Protein AF-A6DHJ3-F1 (afdb_monomer_lite)

Sequence (149 aa):
MIESFEVKAMDKQKGRGKDKTSERQKLKFLDELRRTRDKTLASKVVGVDLVKIRSWRQTDPVFNTKYKALVVGDDDARKKENKKELVLKFLKMGCSQRMACDKAYVSTLSFRTWKKVDEEFKNEVNRVRQSFGSMKRGGYKPKDDEWDS

Foldseek 3Di:
DPDPPPVVVVVVVVPPVVVVVVVVLLVQLLVLCQVPVDSVVSCVVSVHDPVVVVVCLVVPVVSVVSVCVSNVQPVCNVPPPVLLVQLLVCLLVVDDSVVSCVVSVHDPVNVVVCCVPPVPSVVSSVVSVVVVVVVVVPDDDDDPPPPDD

pLDDT: mean 74.35, std 18.2, range [38.53, 91.31]

Radius of gyration: 28.6 Å; chains: 1; bounding box: 56×41×90 Å

Structure (mmCIF, N/CA/C/O backbone):
data_AF-A6DHJ3-F1
#
_entry.id   AF-A6DHJ3-F1
#
loop_
_atom_site.group_PDB
_atom_site.id
_atom_site.type_symbol
_atom_site.label_atom_id
_atom_site.label_alt_id
_atom_site.label_comp_id
_atom_site.label_asym_id
_atom_site.label_entity_id
_atom_site.label_seq_id
_atom_site.pdbx_PDB_ins_code
_atom_site.Cartn_x
_atom_site.Cartn_y
_atom_site.Cartn_z
_atom_site.occupancy
_atom_site.B_iso_or_equiv
_atom_site.auth_seq_id
_atom_site.auth_comp_id
_atom_site.auth_asym_id
_atom_site.auth_atom_id
_atom_site.pdbx_PDB_model_num
ATOM 1 N N . MET A 1 1 ? -30.651 17.743 55.874 1.00 41.75 1 MET A N 1
ATOM 2 C CA . MET A 1 1 ? -30.117 17.948 54.506 1.00 41.75 1 MET A CA 1
ATOM 3 C C . MET A 1 1 ? -28.741 17.290 54.387 1.00 41.75 1 MET A C 1
ATOM 5 O O . MET A 1 1 ? -27.732 17.980 54.364 1.00 41.75 1 MET A O 1
ATOM 9 N N . ILE A 1 2 ? -28.683 15.953 54.364 1.00 44.59 2 ILE A N 1
ATOM 10 C CA . ILE A 1 2 ? -27.434 15.184 54.201 1.00 44.59 2 ILE A CA 1
ATOM 11 C C . ILE A 1 2 ? -27.741 13.986 53.290 1.00 44.59 2 ILE A C 1
ATOM 13 O O . ILE A 1 2 ? -27.734 12.853 53.734 1.00 44.59 2 ILE A O 1
ATOM 17 N N . GLU A 1 3 ? -28.111 14.224 52.029 1.00 42.94 3 GLU A N 1
ATOM 18 C CA . GLU A 1 3 ? -28.372 13.123 51.072 1.00 42.94 3 GLU A CA 1
ATOM 19 C C . GLU A 1 3 ? -27.778 13.375 49.675 1.00 42.94 3 GLU A C 1
ATOM 21 O O . GLU A 1 3 ? -27.967 12.595 48.749 1.00 42.94 3 GLU A O 1
ATOM 26 N N . SER A 1 4 ? -27.014 14.454 49.487 1.00 45.22 4 SER A N 1
ATOM 27 C CA . SER A 1 4 ? -26.632 14.908 48.137 1.00 45.22 4 SER A CA 1
ATOM 28 C C . SER A 1 4 ? -25.164 14.665 47.764 1.00 45.22 4 SER A C 1
ATOM 30 O O . SER A 1 4 ? -24.773 14.958 46.634 1.00 45.22 4 SER A O 1
ATOM 32 N N . PHE A 1 5 ? -24.340 14.136 48.678 1.00 41.50 5 PHE A N 1
ATOM 33 C CA . PHE A 1 5 ? -22.889 14.004 48.466 1.00 41.50 5 PHE A CA 1
ATOM 34 C C . PHE A 1 5 ? -22.394 12.575 48.184 1.00 41.50 5 PHE A C 1
ATOM 36 O O . PHE A 1 5 ? -21.396 12.429 47.480 1.00 41.50 5 PHE A O 1
ATOM 43 N N . GLU A 1 6 ? -23.093 11.521 48.617 1.00 44.72 6 GLU A N 1
ATOM 44 C CA . GLU A 1 6 ? -22.630 10.136 48.396 1.00 44.72 6 GLU A CA 1
ATOM 45 C C . GLU A 1 6 ? -22.890 9.611 46.974 1.00 44.72 6 GLU A C 1
ATOM 47 O O . GLU A 1 6 ? -22.114 8.806 46.455 1.00 44.72 6 GLU A O 1
ATOM 52 N N . VAL A 1 7 ? -23.895 10.139 46.267 1.00 45.16 7 VAL A N 1
ATOM 53 C CA . VAL A 1 7 ? -24.240 9.668 44.910 1.00 45.16 7 VAL A CA 1
ATOM 54 C C . VAL A 1 7 ? -23.158 10.029 43.875 1.00 45.16 7 VAL A C 1
ATOM 56 O O . VAL A 1 7 ? -22.938 9.292 42.916 1.00 45.16 7 VAL A O 1
ATOM 59 N N . LYS A 1 8 ? -22.391 11.111 44.084 1.00 46.78 8 LYS A N 1
ATOM 60 C CA . LYS A 1 8 ? -21.329 11.540 43.146 1.00 46.78 8 LYS A CA 1
ATOM 61 C C . LYS A 1 8 ? -20.015 10.762 43.280 1.00 46.78 8 LYS A C 1
ATOM 63 O O . LYS A 1 8 ? -19.207 10.783 42.349 1.00 46.78 8 LYS A O 1
ATOM 68 N N . ALA A 1 9 ? -19.779 10.075 44.398 1.00 46.06 9 ALA A N 1
ATOM 69 C CA . ALA A 1 9 ? -18.544 9.318 44.608 1.00 46.06 9 ALA A CA 1
ATOM 70 C C . ALA A 1 9 ? -18.589 7.918 43.968 1.00 46.06 9 ALA A C 1
ATOM 72 O O . ALA A 1 9 ? -17.557 7.423 43.508 1.00 46.06 9 ALA A O 1
ATOM 73 N N . MET A 1 10 ? -19.774 7.306 43.853 1.00 43.81 10 MET A N 1
ATOM 74 C CA . MET A 1 10 ? -19.908 5.953 43.294 1.00 43.81 10 MET A CA 1
ATOM 75 C C . MET A 1 10 ? -19.833 5.900 41.757 1.00 43.81 10 MET A C 1
ATOM 77 O O . MET A 1 10 ? -19.371 4.899 41.204 1.00 43.81 10 MET A O 1
ATOM 81 N N . ASP A 1 11 ? -20.184 6.975 41.042 1.00 42.94 11 ASP A N 1
ATOM 82 C CA . ASP A 1 11 ? -20.082 7.007 39.571 1.00 42.94 11 ASP A CA 1
ATOM 83 C C . ASP A 1 11 ? -18.637 7.153 39.064 1.00 42.94 11 ASP A C 1
ATOM 85 O O . ASP A 1 11 ? -18.273 6.656 37.994 1.00 42.94 11 ASP A O 1
ATOM 89 N N . LYS A 1 12 ? -17.752 7.753 39.870 1.00 41.25 12 LYS A N 1
ATOM 90 C CA . LYS A 1 12 ? -16.347 7.976 39.492 1.00 41.25 12 LYS A CA 1
ATOM 91 C C . LYS A 1 12 ? -15.494 6.698 39.546 1.00 41.25 12 LYS A C 1
ATOM 93 O O . LYS A 1 12 ? -14.432 6.646 38.925 1.00 41.25 12 LYS A O 1
ATOM 98 N N . GLN A 1 13 ? -15.961 5.641 40.220 1.00 42.66 13 GLN A N 1
ATOM 99 C CA . GLN A 1 13 ? -15.296 4.328 40.237 1.00 42.66 13 GLN A CA 1
ATOM 100 C C . GLN A 1 13 ? -15.732 3.395 39.091 1.00 42.66 13 GLN A C 1
ATOM 102 O O . GLN A 1 13 ? -14.932 2.563 38.659 1.00 42.66 13 GLN A O 1
ATOM 107 N N . LYS A 1 14 ? -16.935 3.560 38.516 1.00 40.03 14 LYS A N 1
ATOM 108 C CA . LYS A 1 14 ? -17.437 2.705 37.415 1.00 40.03 14 LYS A CA 1
ATOM 109 C C . LYS A 1 14 ? -16.775 2.962 36.051 1.00 40.03 14 LYS A C 1
ATOM 111 O O . LYS A 1 14 ? -16.784 2.072 35.198 1.00 40.03 14 LYS A O 1
ATOM 116 N N . GLY A 1 15 ? -16.173 4.134 35.830 1.00 43.31 15 GLY A N 1
ATOM 117 C CA . GLY A 1 15 ? -15.494 4.476 34.567 1.00 43.31 15 GLY A CA 1
ATOM 118 C C . GLY A 1 15 ? -14.084 3.887 34.423 1.00 43.31 15 GLY A C 1
ATOM 119 O O . GLY A 1 15 ? -13.674 3.482 33.336 1.00 43.31 15 GLY A O 1
ATOM 120 N N . ARG A 1 16 ? -13.350 3.748 35.533 1.00 41.44 16 ARG A N 1
ATOM 121 C CA . ARG A 1 16 ? -11.906 3.444 35.518 1.00 41.44 16 ARG A CA 1
ATOM 122 C C . ARG A 1 16 ? -11.575 1.996 35.114 1.00 41.44 16 ARG A C 1
ATOM 124 O O . ARG A 1 16 ? -10.478 1.725 34.628 1.00 41.44 16 ARG A O 1
ATOM 131 N N . GLY A 1 17 ? -12.519 1.066 35.293 1.00 42.59 17 GLY A N 1
ATOM 132 C CA . GLY A 1 17 ? -12.395 -0.341 34.875 1.00 42.59 17 GLY A CA 1
ATOM 133 C C . GLY A 1 17 ? -12.862 -0.627 33.439 1.00 42.5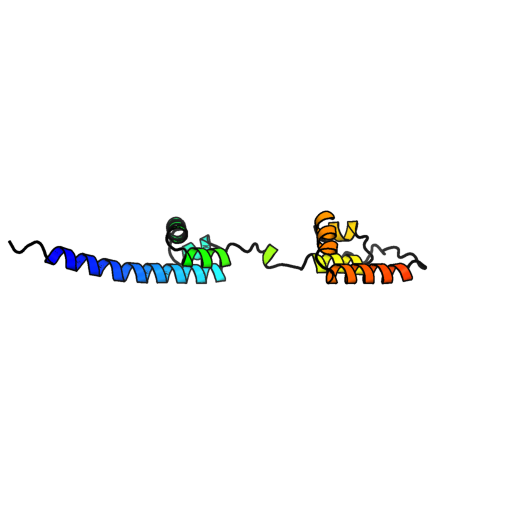9 17 GLY A C 1
ATOM 134 O O . GLY A 1 17 ? -12.360 -1.556 32.796 1.00 42.59 17 GLY A O 1
ATOM 135 N N . LYS A 1 18 ? -13.786 0.186 32.904 1.00 51.38 18 LYS A N 1
ATOM 136 C CA . LYS A 1 18 ? -14.305 0.037 31.533 1.00 51.38 18 LYS A CA 1
ATOM 137 C C . LYS A 1 18 ? -13.279 0.461 30.482 1.00 51.38 18 LYS A C 1
ATOM 139 O O . LYS A 1 18 ? -13.142 -0.236 29.476 1.00 51.38 18 LYS A O 1
ATOM 144 N N . ASP A 1 19 ? -12.504 1.512 30.751 1.00 57.75 19 ASP A N 1
ATOM 145 C CA . ASP A 1 19 ? -11.459 1.974 29.828 1.00 57.75 19 ASP A CA 1
ATOM 146 C C . ASP A 1 19 ? -10.319 0.966 29.675 1.00 57.75 19 ASP A C 1
ATOM 148 O O . ASP A 1 19 ? -9.957 0.616 28.555 1.00 57.75 19 ASP A O 1
ATOM 152 N N . LYS A 1 20 ? -9.830 0.379 30.775 1.00 63.31 20 LYS A N 1
ATOM 153 C CA . LYS A 1 20 ? -8.756 -0.630 30.710 1.00 63.31 20 LYS A CA 1
ATOM 154 C C . LYS A 1 20 ? -9.170 -1.889 29.947 1.00 63.31 20 LYS A C 1
ATOM 156 O O . LYS A 1 20 ? -8.359 -2.490 29.243 1.00 63.31 20 LYS A O 1
ATOM 161 N N . THR A 1 21 ? -10.429 -2.303 30.089 1.00 73.69 21 THR A N 1
ATOM 162 C CA . THR A 1 21 ? -10.965 -3.472 29.376 1.00 73.69 21 THR A CA 1
ATOM 163 C C . THR A 1 21 ? -11.127 -3.174 27.884 1.00 73.69 21 THR A C 1
ATOM 165 O O . THR A 1 21 ? -10.721 -3.983 27.053 1.00 73.69 21 THR A O 1
ATOM 168 N N . SER A 1 22 ? -11.643 -1.989 27.541 1.00 78.44 22 SER A N 1
ATOM 169 C CA . SER A 1 22 ? -11.742 -1.479 26.165 1.00 78.44 22 SER A CA 1
ATOM 170 C C 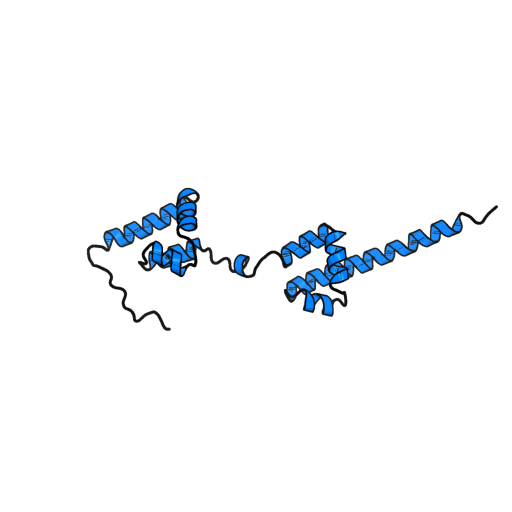. SER A 1 22 ? -10.371 -1.396 25.485 1.00 78.44 22 SER A C 1
ATOM 172 O O . SER A 1 22 ? -10.188 -1.888 24.373 1.00 78.44 22 SER A O 1
ATOM 174 N N . GLU A 1 23 ? -9.374 -0.856 26.178 1.00 83.00 23 GLU A N 1
ATOM 175 C CA . GLU A 1 23 ? -8.021 -0.686 25.658 1.00 83.00 23 GLU A CA 1
ATOM 176 C C . GLU A 1 23 ? -7.305 -2.026 25.441 1.00 83.00 23 GLU A C 1
ATOM 178 O O . GLU A 1 23 ? -6.695 -2.250 24.394 1.00 83.00 23 GLU A O 1
ATOM 183 N N . ARG A 1 24 ? -7.480 -2.987 26.359 1.00 85.12 24 ARG A N 1
ATOM 184 C CA . ARG A 1 24 ? -7.015 -4.369 26.159 1.00 85.12 24 ARG A CA 1
ATOM 185 C C . ARG A 1 24 ? -7.663 -5.029 24.942 1.00 85.12 24 ARG A C 1
ATOM 187 O O . ARG A 1 24 ? -6.969 -5.719 24.200 1.00 85.12 24 ARG A O 1
ATOM 194 N N . GLN A 1 25 ? -8.965 -4.828 24.722 1.00 87.44 25 GLN A N 1
ATOM 195 C CA . GLN A 1 25 ? -9.654 -5.374 23.548 1.00 87.44 25 GLN A CA 1
ATOM 196 C C . GLN A 1 25 ? -9.148 -4.740 22.244 1.00 87.44 25 GLN A C 1
ATOM 198 O O . GLN A 1 25 ? -8.893 -5.461 21.282 1.00 87.44 25 GLN A O 1
ATOM 203 N N . LYS A 1 26 ? -8.928 -3.419 22.223 1.00 89.31 26 LYS A N 1
ATOM 204 C CA . LYS A 1 26 ? -8.329 -2.707 21.083 1.00 89.31 26 LYS A CA 1
ATOM 205 C C . LYS A 1 26 ? -6.944 -3.255 20.736 1.00 89.31 26 LYS A C 1
ATOM 207 O O . LYS A 1 26 ? -6.675 -3.534 19.571 1.00 89.31 26 LYS A O 1
ATOM 212 N N . LEU A 1 27 ? -6.079 -3.445 21.735 1.00 88.88 27 LEU A N 1
ATOM 213 C CA . LEU A 1 27 ? -4.730 -3.985 21.533 1.00 88.88 27 LEU A CA 1
ATOM 214 C C . LEU A 1 27 ? -4.757 -5.426 21.018 1.00 88.88 27 LEU A C 1
ATOM 216 O O . LEU A 1 27 ? -4.086 -5.718 20.032 1.00 88.88 27 LEU A O 1
ATOM 220 N N . LYS A 1 28 ? -5.570 -6.300 21.627 1.00 90.12 28 LYS A N 1
ATOM 221 C CA . LYS A 1 28 ? -5.749 -7.682 21.153 1.00 90.12 28 LYS A CA 1
ATOM 222 C C . LYS A 1 28 ? -6.254 -7.727 19.714 1.00 90.12 28 LYS A C 1
ATOM 224 O O . LYS A 1 28 ? -5.759 -8.517 18.924 1.00 90.12 28 LYS A O 1
ATOM 229 N N . PHE A 1 29 ? -7.200 -6.856 19.361 1.00 91.31 29 PHE A N 1
ATOM 230 C CA . PHE A 1 29 ? -7.731 -6.798 18.001 1.00 91.31 29 PHE A CA 1
ATOM 231 C C . PHE A 1 29 ? -6.675 -6.360 16.991 1.00 91.31 29 PHE A C 1
ATOM 233 O O . PHE A 1 29 ? -6.593 -6.947 15.920 1.00 91.31 29 PHE A O 1
ATOM 240 N N . LEU A 1 30 ? -5.847 -5.365 17.318 1.00 89.12 30 LEU A N 1
ATOM 241 C CA . LEU A 1 30 ? -4.753 -4.949 16.438 1.00 89.12 30 LEU A CA 1
ATOM 242 C C . LEU A 1 30 ? -3.689 -6.043 16.280 1.00 89.12 30 LEU A C 1
ATOM 244 O O . LEU A 1 30 ? -3.184 -6.216 15.174 1.00 89.12 30 LEU A O 1
ATOM 248 N N . ASP A 1 31 ? -3.360 -6.781 17.345 1.00 89.75 31 ASP A N 1
ATOM 249 C CA . ASP A 1 31 ? -2.404 -7.893 17.255 1.00 89.75 31 ASP A CA 1
ATOM 250 C C . ASP A 1 31 ? -2.956 -9.029 16.384 1.00 89.75 31 ASP A C 1
ATOM 252 O O . ASP A 1 31 ? -2.27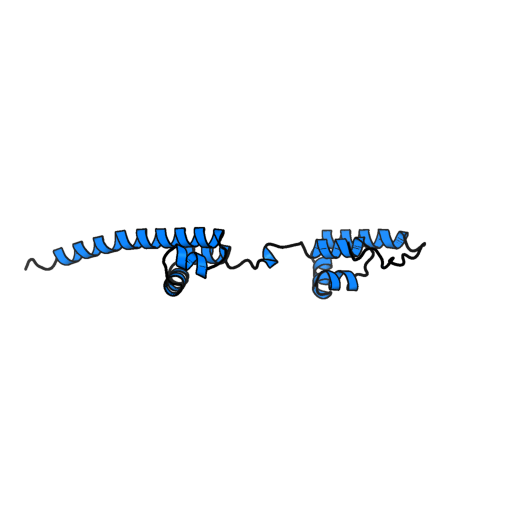9 -9.516 15.480 1.00 89.75 31 ASP A O 1
ATOM 256 N N . GLU A 1 32 ? -4.229 -9.377 16.566 1.00 88.31 32 GLU A N 1
ATOM 257 C CA . GLU A 1 32 ? -4.865 -10.423 15.771 1.00 88.31 32 GLU A CA 1
ATOM 258 C C . GLU A 1 32 ? -5.067 -10.002 14.313 1.00 88.31 32 GLU A C 1
ATOM 260 O O . GLU A 1 32 ? -4.843 -10.787 13.393 1.00 88.31 32 GLU A O 1
ATOM 265 N N . LEU A 1 33 ? -5.414 -8.735 14.075 1.00 88.31 33 LEU A N 1
ATOM 266 C CA . LEU A 1 33 ? -5.503 -8.157 12.736 1.00 88.31 33 LEU A CA 1
ATOM 267 C C . LEU A 1 33 ? -4.138 -8.142 12.040 1.00 88.31 33 LEU A C 1
ATOM 269 O O . LEU A 1 33 ? -4.065 -8.323 10.828 1.00 88.31 33 LEU A O 1
ATOM 273 N N . ARG A 1 34 ? -3.046 -7.965 12.792 1.00 85.69 34 ARG A N 1
ATOM 274 C CA . ARG A 1 34 ? -1.684 -8.063 12.257 1.00 85.69 34 ARG A CA 1
ATOM 275 C C . ARG A 1 34 ? -1.333 -9.495 11.843 1.00 85.69 34 ARG A C 1
ATOM 277 O O . ARG A 1 34 ? -0.648 -9.661 10.835 1.00 85.69 34 ARG A O 1
ATOM 284 N N . ARG A 1 35 ? -1.787 -10.502 12.598 1.00 83.94 35 ARG A N 1
ATOM 285 C CA . ARG A 1 35 ? -1.529 -11.930 12.329 1.00 83.94 35 ARG A CA 1
ATOM 286 C C . ARG A 1 35 ? -2.378 -12.473 11.186 1.00 83.94 35 ARG A C 1
ATOM 288 O O . ARG A 1 35 ? -1.842 -13.017 10.230 1.00 83.94 35 ARG A O 1
ATOM 295 N N . THR A 1 36 ? -3.692 -12.306 11.286 1.00 83.75 36 THR A N 1
ATOM 296 C CA . THR A 1 36 ? -4.667 -12.885 10.350 1.00 83.75 36 THR A CA 1
ATOM 297 C C . THR A 1 36 ? -4.824 -12.068 9.076 1.00 83.75 36 THR A C 1
ATOM 299 O O . THR A 1 36 ? -5.203 -12.618 8.049 1.00 83.75 36 THR A O 1
ATOM 302 N N . ARG A 1 37 ? -4.569 -10.752 9.141 1.00 78.94 37 ARG A N 1
ATOM 303 C CA . ARG A 1 37 ? -4.876 -9.768 8.084 1.00 78.94 37 ARG A CA 1
ATOM 304 C C . ARG A 1 37 ? -6.349 -9.715 7.665 1.00 78.94 37 ARG A C 1
ATOM 306 O O . ARG A 1 37 ? -6.697 -8.980 6.747 1.00 78.94 37 ARG A O 1
ATOM 313 N N . ASP A 1 38 ? -7.228 -10.405 8.386 1.00 83.25 38 ASP A N 1
ATOM 314 C CA . ASP A 1 38 ? -8.666 -10.416 8.155 1.00 83.25 38 ASP A CA 1
ATOM 315 C C . ASP A 1 38 ? -9.378 -9.837 9.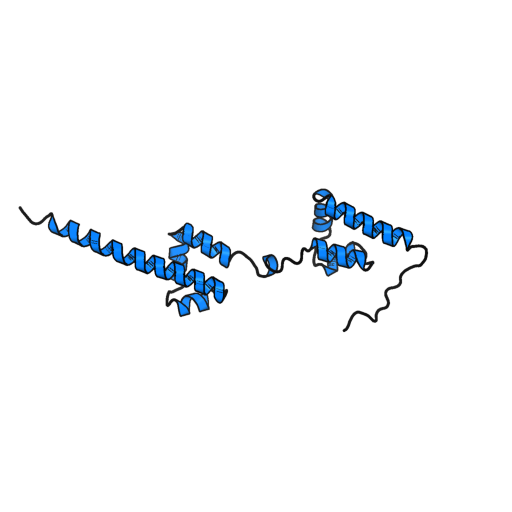381 1.00 83.25 38 ASP A C 1
ATOM 317 O O . ASP A 1 38 ? -9.374 -10.396 10.480 1.00 83.25 38 ASP A O 1
ATOM 321 N N . LYS A 1 39 ? -10.037 -8.693 9.178 1.00 86.50 39 LYS A N 1
ATOM 322 C CA . LYS A 1 39 ? -10.813 -7.991 10.212 1.00 86.50 39 LYS A CA 1
ATOM 323 C C . LYS A 1 39 ? -11.942 -8.837 10.805 1.00 86.50 39 LYS A C 1
ATOM 325 O O . LYS A 1 39 ? -12.297 -8.630 11.961 1.00 86.50 39 LYS A O 1
ATOM 330 N N . THR A 1 40 ? -12.505 -9.757 10.032 1.00 87.00 40 THR A N 1
ATOM 331 C CA . THR A 1 40 ? -13.629 -10.617 10.414 1.00 87.00 40 THR A CA 1
ATOM 332 C C . THR A 1 40 ? -13.147 -11.751 11.307 1.00 87.00 40 THR A C 1
ATOM 334 O O . THR A 1 40 ? -13.749 -12.010 12.347 1.00 87.00 40 THR A O 1
ATOM 337 N N . LEU A 1 41 ? -12.026 -12.386 10.948 1.00 85.88 41 LEU A N 1
ATOM 338 C CA . LEU A 1 41 ? -11.392 -13.412 11.781 1.00 85.88 41 LEU A CA 1
ATOM 339 C C . LEU A 1 41 ? -10.859 -12.804 13.082 1.00 85.88 41 LEU A C 1
ATOM 341 O O . LEU A 1 41 ? -11.182 -13.299 14.160 1.00 85.88 41 LEU A O 1
ATOM 345 N N . ALA A 1 42 ? -10.163 -11.666 13.002 1.00 88.19 42 ALA A N 1
ATOM 346 C CA . ALA A 1 42 ? -9.679 -10.951 14.181 1.00 88.19 42 ALA A CA 1
ATOM 347 C C . ALA A 1 42 ? -10.818 -10.528 15.128 1.00 88.19 42 ALA A C 1
ATOM 349 O O . ALA A 1 42 ? -10.703 -10.643 16.347 1.00 88.19 42 ALA A O 1
ATOM 350 N N . SER A 1 43 ? -11.949 -10.076 14.579 1.00 89.31 43 SER A N 1
ATOM 351 C CA . SER A 1 43 ? -13.146 -9.708 15.347 1.00 89.31 43 SER A CA 1
ATOM 352 C C . SER A 1 43 ? -13.735 -10.902 16.109 1.00 89.31 43 SER A C 1
ATOM 354 O O . SER A 1 43 ? -14.040 -10.772 17.298 1.00 89.31 43 SER A O 1
ATOM 356 N N . LYS A 1 44 ? -13.819 -12.075 15.464 1.00 89.38 44 LYS A N 1
ATOM 357 C CA . LYS A 1 44 ? -14.298 -13.318 16.090 1.00 89.38 44 LYS A CA 1
ATOM 358 C C . LYS A 1 44 ? -13.386 -13.784 17.223 1.00 89.38 44 LYS A C 1
ATOM 360 O O . LYS A 1 44 ? -13.883 -14.101 18.297 1.00 89.38 44 LYS A O 1
ATOM 365 N N . VAL A 1 45 ? -12.069 -13.768 17.013 1.00 87.62 45 VAL A N 1
ATOM 366 C CA . VAL A 1 45 ? -11.076 -14.205 18.014 1.00 87.62 45 VAL A CA 1
ATOM 367 C C . VAL A 1 45 ? -11.082 -13.307 19.254 1.00 87.62 45 VAL A C 1
ATOM 369 O O . VAL A 1 45 ? -10.982 -13.790 20.379 1.00 87.62 45 VAL A O 1
ATOM 372 N N . VAL A 1 46 ? -11.236 -11.993 19.073 1.00 87.75 46 VAL A N 1
ATOM 373 C CA . VAL A 1 46 ? -11.290 -11.046 20.200 1.00 87.75 46 VAL A CA 1
ATOM 374 C C . VAL A 1 46 ? -12.677 -10.988 20.855 1.00 87.75 46 VAL A C 1
ATOM 376 O O . VAL A 1 46 ? -12.811 -10.447 21.954 1.00 87.75 46 VAL A O 1
ATOM 379 N N . GLY A 1 47 ? -13.703 -11.567 20.223 1.00 87.69 47 GLY A N 1
ATOM 380 C CA . GLY A 1 47 ? -15.077 -11.560 20.727 1.00 87.69 47 GLY A CA 1
ATOM 381 C C . GLY A 1 47 ? -15.704 -10.166 20.697 1.00 87.69 47 GLY A C 1
ATOM 382 O O . GLY A 1 47 ? -16.431 -9.780 21.611 1.00 87.69 47 GLY A O 1
ATOM 383 N N . VAL A 1 48 ? -15.366 -9.366 19.683 1.00 87.94 48 VAL A N 1
ATOM 384 C CA . VAL A 1 48 ? -15.829 -7.983 19.550 1.00 87.94 48 VAL A CA 1
ATOM 385 C C . VAL A 1 48 ? -16.440 -7.774 18.179 1.00 87.94 48 VAL A C 1
ATOM 387 O O . VAL A 1 48 ? -15.772 -7.986 17.175 1.00 87.94 48 VAL A O 1
ATOM 390 N N . ASP A 1 49 ? -17.673 -7.276 18.143 1.00 89.06 49 ASP A N 1
ATOM 391 C CA . ASP A 1 49 ? -18.377 -6.965 16.901 1.00 89.06 49 ASP A CA 1
ATOM 392 C C . ASP A 1 49 ? -17.693 -5.847 16.085 1.00 89.06 49 ASP A C 1
ATOM 394 O O . ASP A 1 49 ? -17.138 -4.876 16.617 1.00 89.06 49 ASP A O 1
ATOM 398 N N . LEU A 1 50 ? -17.786 -5.959 14.761 1.00 87.75 50 LEU A N 1
ATOM 399 C CA . LEU A 1 50 ? -17.300 -4.992 13.783 1.00 87.75 50 LEU A CA 1
ATOM 400 C C . LEU A 1 50 ? -17.915 -3.603 13.980 1.00 87.75 50 LEU A C 1
ATOM 402 O O . LEU A 1 50 ? -17.240 -2.602 13.724 1.00 87.75 50 LEU A O 1
ATOM 406 N N . VAL A 1 51 ? -19.152 -3.512 14.481 1.00 90.88 51 VAL A N 1
ATOM 407 C CA . VAL A 1 51 ? -19.784 -2.227 14.828 1.00 90.88 51 VAL A CA 1
ATOM 408 C C . VAL A 1 51 ? -19.012 -1.527 15.947 1.00 90.88 51 VAL A C 1
ATOM 410 O O . VAL A 1 51 ? -18.716 -0.333 15.857 1.00 90.88 51 VAL A O 1
ATOM 413 N N . LYS A 1 52 ? -18.593 -2.275 16.973 1.00 88.56 52 LYS A N 1
ATOM 414 C CA . LYS A 1 52 ? -17.804 -1.742 18.090 1.00 88.56 52 LYS A CA 1
ATOM 415 C C . LYS A 1 52 ? -16.400 -1.335 17.638 1.00 88.56 52 LYS A C 1
ATOM 417 O O . LYS A 1 52 ? -15.921 -0.270 18.017 1.00 88.56 52 LYS A O 1
ATOM 422 N N . ILE A 1 53 ? -15.779 -2.111 16.749 1.00 89.75 53 ILE A N 1
ATOM 423 C CA . ILE A 1 53 ? -14.500 -1.742 16.119 1.00 89.75 53 ILE A CA 1
ATOM 424 C C . ILE A 1 53 ? -14.645 -0.455 15.296 1.00 89.75 53 ILE A C 1
ATOM 426 O O . ILE A 1 53 ? -13.787 0.425 15.377 1.00 89.75 53 ILE A O 1
ATOM 430 N N . ARG A 1 54 ? -15.734 -0.295 14.529 1.00 89.56 54 ARG A N 1
ATOM 431 C CA . ARG A 1 54 ? -16.028 0.953 13.803 1.00 89.56 54 ARG A CA 1
ATOM 432 C C . ARG A 1 54 ? -16.162 2.130 14.768 1.00 89.56 54 ARG A C 1
ATOM 434 O O . ARG A 1 54 ? -15.563 3.171 14.511 1.00 89.56 54 ARG A O 1
ATOM 441 N N . SER A 1 55 ? -16.879 1.952 15.875 1.00 91.12 55 SER A N 1
ATOM 442 C CA . SER A 1 55 ? -17.007 2.976 16.916 1.00 91.12 55 SER A CA 1
ATOM 443 C C . SER A 1 55 ? -15.641 3.371 17.493 1.00 91.12 55 SER A C 1
ATOM 445 O O . SER A 1 55 ? -15.333 4.560 17.578 1.00 91.12 55 SER A O 1
ATOM 447 N N . TRP A 1 56 ? -14.755 2.411 17.780 1.00 90.56 56 TRP A N 1
ATOM 448 C CA . TRP A 1 56 ? -13.387 2.710 18.227 1.00 90.56 56 TRP A CA 1
ATOM 449 C C . TRP A 1 56 ? -12.580 3.484 17.193 1.00 90.56 56 TRP A C 1
ATOM 451 O O . TRP A 1 56 ? -11.862 4.406 17.551 1.00 90.56 56 TRP A O 1
ATOM 461 N N . ARG A 1 57 ? -12.719 3.176 15.901 1.00 90.62 57 ARG A N 1
ATOM 462 C CA . ARG A 1 57 ? -12.024 3.929 14.843 1.00 90.62 57 ARG A CA 1
ATOM 463 C C . ARG A 1 57 ? -12.472 5.385 14.733 1.00 90.62 57 ARG A C 1
ATOM 465 O O . ARG A 1 57 ? -11.713 6.203 14.224 1.00 90.62 57 ARG A O 1
ATOM 472 N N . GLN A 1 58 ? -13.699 5.694 15.140 1.00 89.75 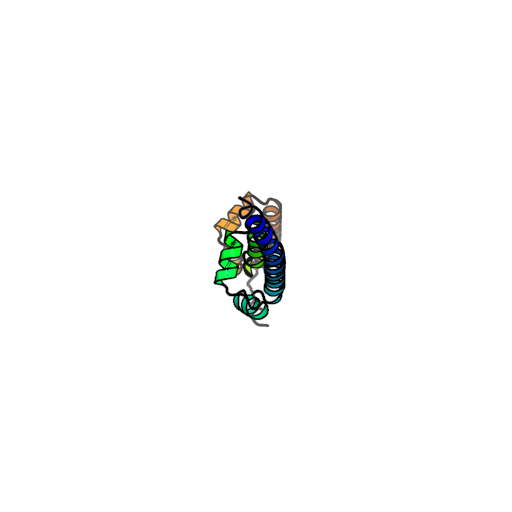58 GLN A N 1
ATOM 473 C CA . GLN A 1 58 ? -14.232 7.057 15.116 1.00 89.75 58 GLN A CA 1
ATOM 474 C C . GLN A 1 58 ? -13.877 7.833 16.385 1.00 89.75 58 GLN A C 1
ATOM 476 O O . GLN A 1 58 ? -13.588 9.020 16.315 1.00 89.75 58 GLN A O 1
ATOM 481 N N . THR A 1 59 ? -13.890 7.154 17.530 1.00 87.25 59 THR A N 1
ATOM 482 C CA . THR A 1 59 ? -13.714 7.772 18.853 1.00 87.25 59 THR A CA 1
ATOM 483 C C . THR A 1 59 ? -12.263 7.797 19.330 1.00 87.25 59 THR A C 1
ATOM 485 O O . THR A 1 59 ? -11.917 8.620 20.169 1.00 87.25 59 THR A O 1
ATOM 488 N N . ASP A 1 60 ? -11.403 6.927 18.795 1.00 87.56 60 ASP A N 1
ATOM 489 C CA . ASP A 1 60 ? -9.998 6.801 19.179 1.00 87.56 60 ASP A CA 1
ATOM 490 C C . ASP A 1 60 ? -9.078 6.994 17.955 1.00 87.56 60 ASP A C 1
ATOM 492 O O . ASP A 1 60 ? -8.852 6.062 17.166 1.00 87.56 60 ASP A O 1
ATOM 496 N N . PRO A 1 61 ? -8.520 8.210 17.781 1.00 85.56 61 PRO A N 1
ATOM 497 C CA . PRO A 1 61 ? -7.600 8.519 16.689 1.00 85.56 61 PRO A CA 1
ATOM 498 C C . PRO A 1 61 ? -6.329 7.656 16.694 1.00 85.56 61 PRO A C 1
ATOM 500 O O . PRO A 1 61 ? -5.810 7.311 15.626 1.00 85.56 61 PRO A O 1
ATOM 503 N N . VAL A 1 62 ? -5.838 7.266 17.877 1.00 87.69 62 VAL A N 1
ATOM 504 C CA . VAL A 1 62 ? -4.626 6.447 18.032 1.00 87.69 62 VAL A CA 1
ATOM 505 C C . VAL A 1 62 ? -4.893 5.036 17.521 1.00 87.69 62 VAL A C 1
ATOM 507 O O . VAL A 1 62 ? -4.121 4.500 16.719 1.00 87.69 62 VAL A O 1
ATOM 510 N N . PHE A 1 63 ? -6.025 4.451 17.916 1.00 88.94 63 PHE A N 1
ATOM 511 C CA . PHE A 1 63 ? -6.478 3.164 17.401 1.00 88.94 63 PHE A CA 1
ATOM 512 C C . PHE A 1 63 ? -6.710 3.206 15.889 1.00 88.94 63 PHE A C 1
ATOM 514 O O . PHE A 1 63 ? -6.249 2.312 15.184 1.00 88.94 63 PHE A O 1
ATOM 521 N N . ASN A 1 64 ? -7.366 4.246 15.364 1.00 89.44 64 ASN A N 1
ATOM 522 C CA . ASN A 1 64 ? -7.623 4.368 13.927 1.00 89.44 64 ASN A CA 1
ATOM 523 C C . ASN A 1 64 ? -6.330 4.464 13.110 1.00 89.44 64 ASN A C 1
ATOM 525 O O . ASN A 1 64 ? -6.251 3.886 12.031 1.00 89.44 64 ASN A O 1
ATOM 529 N N . THR A 1 65 ? -5.312 5.153 13.625 1.00 85.81 65 THR A N 1
ATOM 530 C CA . THR A 1 65 ? -4.000 5.254 12.970 1.00 85.81 65 THR A CA 1
ATOM 531 C C . THR A 1 65 ? -3.329 3.886 12.887 1.00 85.81 65 THR A C 1
ATOM 533 O O . THR A 1 65 ? -2.936 3.456 11.804 1.00 85.81 65 THR A O 1
ATOM 536 N N . LYS A 1 66 ? -3.281 3.149 14.006 1.00 86.69 66 LYS A N 1
ATOM 537 C CA . LYS A 1 66 ? -2.730 1.784 14.047 1.00 86.69 66 LYS A CA 1
ATOM 538 C C . LYS A 1 66 ? -3.531 0.815 13.175 1.00 86.69 66 LYS A C 1
ATOM 540 O O . LYS A 1 66 ? -2.952 0.029 12.438 1.00 86.69 66 LYS A O 1
ATOM 545 N N . TYR A 1 67 ? -4.858 0.908 13.207 1.00 88.31 67 TYR A N 1
ATOM 546 C CA . TYR A 1 67 ? -5.751 0.121 12.359 1.00 88.31 67 TYR A CA 1
ATOM 547 C C . TYR A 1 67 ? -5.503 0.395 10.874 1.00 88.31 67 TYR A C 1
ATOM 549 O O . TYR A 1 67 ? -5.349 -0.536 10.089 1.00 88.31 67 TYR A O 1
ATOM 557 N N . LYS A 1 68 ? -5.429 1.673 10.480 1.00 84.50 68 LYS A N 1
ATOM 558 C CA . LYS A 1 68 ? -5.121 2.061 9.103 1.00 84.50 68 LYS A CA 1
ATOM 559 C C . LYS A 1 68 ? -3.746 1.559 8.690 1.00 84.50 68 LYS A C 1
ATOM 561 O O . LYS A 1 68 ? -3.642 1.061 7.592 1.00 84.50 68 LYS A O 1
ATOM 566 N N . ALA A 1 69 ? -2.727 1.586 9.542 1.00 82.38 69 ALA A N 1
ATOM 567 C CA . ALA A 1 69 ? -1.426 1.016 9.181 1.00 82.38 69 ALA A CA 1
ATOM 568 C C . ALA A 1 69 ? -1.486 -0.497 8.872 1.00 82.38 69 ALA A C 1
ATOM 570 O O . ALA A 1 69 ? -0.686 -1.003 8.090 1.00 82.38 69 ALA A O 1
ATOM 571 N N . LEU A 1 70 ? -2.432 -1.225 9.474 1.00 81.62 70 LEU A N 1
ATOM 572 C CA . LEU A 1 70 ? -2.610 -2.660 9.237 1.00 81.62 70 LEU A CA 1
ATOM 573 C C . LEU A 1 70 ? -3.487 -2.960 8.010 1.00 81.62 70 LEU A C 1
ATOM 575 O O . LEU A 1 70 ? -3.221 -3.937 7.309 1.00 81.62 70 LEU A O 1
ATOM 579 N N . VAL A 1 71 ? -4.502 -2.125 7.752 1.00 77.94 71 VAL A N 1
ATOM 580 C CA . VAL A 1 71 ? -5.517 -2.318 6.693 1.00 77.94 71 VAL A CA 1
ATOM 581 C C . VAL A 1 71 ? -5.227 -1.514 5.424 1.00 77.94 71 VAL A C 1
ATOM 583 O O . VAL A 1 71 ? -5.444 -1.999 4.321 1.00 77.94 71 VAL A O 1
ATOM 586 N N . VAL A 1 72 ? -4.749 -0.279 5.567 1.00 64.50 72 VAL A N 1
ATOM 587 C CA . VAL A 1 72 ? -4.324 0.603 4.473 1.00 64.50 72 VAL A CA 1
ATOM 588 C C . VAL A 1 72 ? -2.896 0.230 4.110 1.00 64.50 72 VAL A C 1
ATOM 590 O O . VAL A 1 72 ? -1.914 0.715 4.661 1.00 64.50 72 VAL A O 1
ATOM 593 N N . GLY A 1 73 ? -2.826 -0.707 3.187 1.00 54.53 73 GLY A N 1
ATOM 594 C CA . GLY A 1 73 ? -1.616 -1.301 2.670 1.00 54.53 73 GLY A CA 1
ATOM 595 C C . GLY A 1 73 ? -2.078 -2.514 1.905 1.00 54.53 73 GLY A C 1
ATOM 596 O O . GLY A 1 73 ? -1.936 -3.628 2.413 1.00 54.53 73 GLY A O 1
ATOM 597 N N . ASP A 1 74 ? -2.713 -2.252 0.758 1.00 50.41 74 ASP A N 1
ATOM 598 C CA . ASP A 1 74 ? -3.021 -3.256 -0.257 1.00 50.41 74 ASP A CA 1
ATOM 599 C C . ASP A 1 74 ? -1.846 -4.219 -0.347 1.00 50.41 74 ASP A C 1
ATOM 601 O O . ASP A 1 74 ? -0.682 -3.796 -0.294 1.00 50.41 74 ASP A O 1
ATOM 605 N N . ASP A 1 75 ? -2.126 -5.507 -0.479 1.00 53.84 75 ASP A N 1
ATOM 606 C CA . ASP A 1 75 ? -1.067 -6.480 -0.713 1.00 53.84 75 ASP A CA 1
ATOM 607 C C . ASP A 1 75 ? -0.195 -6.077 -1.926 1.00 53.84 75 ASP A C 1
ATOM 609 O O . ASP A 1 75 ? 0.989 -6.395 -1.931 1.00 53.84 75 ASP A O 1
ATOM 613 N N . ASP A 1 76 ? -0.698 -5.248 -2.853 1.00 48.19 76 ASP A N 1
ATOM 614 C CA . ASP A 1 76 ? 0.054 -4.606 -3.948 1.00 48.19 76 ASP A CA 1
ATOM 615 C C . ASP A 1 76 ? 1.062 -3.525 -3.509 1.00 48.19 76 ASP A C 1
ATOM 617 O O . ASP A 1 76 ? 2.116 -3.359 -4.124 1.00 48.19 76 ASP A O 1
ATOM 621 N N . ALA A 1 77 ? 0.787 -2.779 -2.436 1.00 50.56 77 ALA A N 1
ATOM 622 C CA . ALA A 1 77 ? 1.732 -1.811 -1.872 1.00 50.56 77 ALA A CA 1
ATOM 623 C C . ALA A 1 77 ? 2.835 -2.493 -1.045 1.00 50.56 77 ALA A C 1
ATOM 625 O O . ALA A 1 77 ? 3.911 -1.918 -0.873 1.00 50.56 77 ALA A O 1
ATOM 626 N N . ARG A 1 78 ? 2.573 -3.705 -0.529 1.00 50.28 78 ARG A N 1
ATOM 627 C CA . ARG A 1 78 ? 3.550 -4.538 0.198 1.00 50.28 78 ARG A CA 1
ATOM 628 C C . ARG A 1 78 ? 4.360 -5.435 -0.738 1.00 50.28 78 ARG A C 1
ATOM 630 O O . ARG A 1 78 ? 5.564 -5.554 -0.543 1.00 50.28 78 ARG A O 1
ATOM 637 N N . LYS A 1 79 ? 3.749 -5.978 -1.795 1.00 52.62 79 LYS A N 1
ATOM 638 C CA . LYS A 1 79 ? 4.418 -6.582 -2.961 1.00 52.62 79 LYS A CA 1
ATOM 639 C C . LYS A 1 79 ? 4.877 -5.498 -3.930 1.00 52.62 79 LYS A C 1
ATOM 641 O O . LYS A 1 79 ? 4.637 -5.580 -5.132 1.00 52.62 79 LYS A O 1
ATOM 646 N N . LYS A 1 80 ? 5.517 -4.449 -3.414 1.00 50.06 80 LYS A N 1
ATOM 647 C CA . LYS A 1 80 ? 6.110 -3.410 -4.249 1.00 50.06 80 LYS A CA 1
ATOM 648 C C . LYS A 1 80 ? 7.358 -3.996 -4.906 1.00 50.06 80 LYS A C 1
ATOM 650 O O . LYS A 1 80 ? 8.469 -3.575 -4.609 1.00 50.06 80 LYS A O 1
ATOM 655 N N . GLU A 1 81 ? 7.175 -4.965 -5.804 1.00 56.34 81 GLU A N 1
ATOM 656 C CA . GLU A 1 81 ? 8.079 -5.094 -6.931 1.00 56.34 81 GLU A CA 1
ATOM 657 C C . GLU A 1 81 ? 8.147 -3.697 -7.513 1.00 56.34 81 GLU A C 1
ATOM 659 O O . GLU A 1 81 ? 7.141 -3.093 -7.909 1.00 56.34 81 GLU A O 1
ATOM 664 N N . ASN A 1 82 ? 9.326 -3.110 -7.388 1.00 75.50 82 ASN A N 1
ATOM 665 C CA . ASN A 1 82 ? 9.544 -1.752 -7.795 1.00 75.50 82 ASN A CA 1
ATOM 666 C C . ASN A 1 82 ? 9.258 -1.751 -9.296 1.00 75.50 82 ASN A C 1
ATOM 668 O O . ASN A 1 82 ? 10.022 -2.299 -10.082 1.00 75.50 82 ASN A O 1
ATOM 672 N N . LYS A 1 83 ? 8.105 -1.219 -9.716 1.00 83.06 83 LYS A N 1
ATOM 673 C CA . LYS A 1 83 ? 7.674 -1.309 -11.121 1.00 83.06 83 LYS A CA 1
ATOM 674 C C . LYS A 1 83 ? 8.735 -0.733 -12.071 1.00 83.06 83 LYS A C 1
ATOM 676 O O . LYS A 1 83 ? 8.834 -1.151 -13.218 1.00 83.06 83 LYS A O 1
ATOM 681 N N . LYS A 1 84 ? 9.578 0.175 -11.565 1.00 86.00 84 LYS A N 1
ATOM 682 C CA . LYS A 1 84 ? 10.808 0.646 -12.214 1.00 86.00 84 LYS A CA 1
ATOM 683 C C . LYS A 1 84 ? 11.808 -0.483 -12.484 1.00 86.00 84 LYS A C 1
ATOM 685 O O . LYS A 1 84 ? 12.272 -0.599 -13.611 1.00 86.00 84 LYS A O 1
ATOM 690 N N . GLU A 1 85 ? 12.112 -1.321 -11.497 1.00 86.81 85 GLU A N 1
ATOM 691 C CA . GLU A 1 85 ? 12.991 -2.491 -11.638 1.00 86.81 85 GLU A CA 1
ATOM 692 C C . GLU A 1 85 ? 12.419 -3.520 -12.615 1.00 86.81 85 GLU A C 1
ATOM 694 O O . GLU A 1 85 ? 13.159 -4.009 -13.464 1.00 86.81 85 GLU A O 1
ATOM 699 N N . LEU A 1 86 ? 11.106 -3.784 -12.583 1.00 88.12 86 LEU A N 1
ATOM 700 C CA . LEU A 1 86 ? 10.451 -4.655 -13.570 1.00 88.12 86 LEU A CA 1
ATOM 701 C C . LEU A 1 86 ? 10.608 -4.115 -14.994 1.00 88.12 86 LEU A C 1
ATOM 703 O O . LEU A 1 86 ? 11.030 -4.839 -15.896 1.00 88.12 86 LEU A O 1
ATOM 707 N N . VAL A 1 87 ? 10.328 -2.825 -15.199 1.00 88.62 87 VAL A N 1
ATOM 708 C CA . VAL A 1 87 ? 10.518 -2.190 -16.507 1.00 88.62 87 VAL A CA 1
ATOM 709 C C . VAL A 1 87 ? 11.989 -2.248 -16.934 1.00 88.62 87 VAL A C 1
ATOM 711 O O . VAL A 1 87 ? 12.272 -2.576 -18.085 1.00 88.62 87 VAL A O 1
ATOM 714 N N . LEU A 1 88 ? 12.936 -1.987 -16.027 1.00 89.12 88 LEU A N 1
ATOM 715 C CA . LEU A 1 88 ? 14.370 -2.100 -16.311 1.00 89.12 88 LEU A CA 1
ATOM 716 C C . LEU A 1 88 ? 14.779 -3.532 -16.668 1.00 89.12 88 LEU A C 1
ATOM 718 O O . LEU A 1 88 ? 15.570 -3.707 -17.591 1.00 89.12 88 LEU A O 1
ATOM 722 N N . LYS A 1 89 ? 14.223 -4.548 -16.000 1.00 88.94 89 LYS A N 1
ATOM 723 C CA . LYS A 1 89 ? 14.443 -5.963 -16.324 1.00 88.94 89 LYS A CA 1
ATOM 724 C C . LYS A 1 89 ? 13.986 -6.265 -17.750 1.00 88.94 89 LYS A C 1
ATOM 726 O O . LYS A 1 89 ? 14.771 -6.786 -18.535 1.00 88.94 89 LYS A O 1
ATOM 731 N N . PHE A 1 90 ? 12.769 -5.865 -18.131 1.00 88.38 90 PHE A N 1
ATOM 732 C CA . PHE A 1 90 ? 12.273 -6.055 -19.501 1.00 88.38 90 PHE A CA 1
ATOM 733 C C . PHE A 1 90 ? 13.114 -5.312 -20.541 1.00 88.38 90 PHE A C 1
ATOM 735 O O . PHE A 1 90 ? 13.419 -5.868 -21.596 1.00 88.38 90 PHE A O 1
ATOM 742 N N . LEU A 1 91 ? 13.549 -4.087 -20.238 1.00 88.12 91 LEU A N 1
ATOM 743 C CA . LEU A 1 91 ? 14.459 -3.345 -21.109 1.00 88.12 91 LEU A CA 1
ATOM 744 C C . LEU A 1 91 ? 15.808 -4.058 -21.262 1.00 88.12 91 LEU A C 1
ATOM 746 O O . LEU A 1 91 ? 16.298 -4.154 -22.381 1.00 88.12 91 LEU A O 1
ATOM 750 N N . LYS A 1 92 ? 16.388 -4.590 -20.176 1.00 86.81 92 LYS A N 1
ATOM 751 C CA . LYS A 1 92 ? 17.644 -5.367 -20.186 1.00 86.81 92 LYS A CA 1
ATOM 752 C C . LYS A 1 92 ? 17.533 -6.686 -20.950 1.00 86.81 92 LYS A C 1
ATOM 754 O O . LYS A 1 92 ? 18.541 -7.161 -21.448 1.00 86.81 92 LYS A O 1
ATOM 759 N N . MET A 1 93 ? 16.328 -7.237 -21.089 1.00 84.44 93 MET A N 1
ATOM 760 C CA . MET A 1 93 ? 16.037 -8.399 -21.943 1.00 84.44 93 MET A CA 1
ATOM 761 C C . MET A 1 93 ? 15.810 -8.022 -23.420 1.00 84.44 93 MET A C 1
ATOM 763 O O . MET A 1 93 ? 15.429 -8.864 -24.223 1.00 84.44 93 MET A O 1
ATOM 767 N N . GLY A 1 94 ? 16.003 -6.753 -23.799 1.00 83.44 94 GLY A N 1
ATOM 768 C CA . GLY A 1 94 ? 15.873 -6.293 -25.184 1.00 83.44 94 GLY A CA 1
ATOM 769 C C . GLY A 1 94 ? 14.449 -5.926 -25.602 1.00 83.44 94 GLY A C 1
ATOM 770 O O . GLY A 1 94 ? 14.207 -5.648 -26.778 1.00 83.44 94 GLY A O 1
ATOM 771 N N . CYS A 1 95 ? 13.493 -5.875 -24.666 1.00 82.94 95 CYS A N 1
ATOM 772 C CA . CYS A 1 95 ? 12.142 -5.423 -24.986 1.00 82.94 95 CYS A CA 1
ATOM 773 C C . CYS A 1 95 ? 12.145 -3.945 -25.404 1.00 82.94 95 CYS A C 1
ATOM 775 O O . CYS A 1 95 ? 12.878 -3.113 -24.863 1.00 82.94 95 CYS A O 1
ATOM 777 N N . SER A 1 96 ? 11.252 -3.585 -26.329 1.00 86.75 96 SER A N 1
ATOM 778 C CA . SER A 1 96 ? 10.977 -2.175 -26.611 1.00 86.75 96 SER A CA 1
ATOM 779 C C . SER A 1 96 ? 10.384 -1.486 -25.374 1.00 86.75 96 SER A C 1
ATOM 781 O O . SER A 1 96 ? 9.755 -2.127 -24.533 1.00 86.75 96 SER A O 1
ATOM 783 N N . GLN A 1 97 ? 10.529 -0.160 -25.270 1.00 85.75 97 GLN A N 1
ATOM 784 C CA . GLN A 1 97 ? 9.974 0.605 -24.141 1.00 85.75 97 GLN A CA 1
ATOM 785 C C . GLN A 1 97 ? 8.470 0.395 -23.961 1.00 85.75 97 GLN A C 1
ATOM 787 O O . GLN A 1 97 ? 8.006 0.302 -22.830 1.00 85.75 97 GLN A O 1
ATOM 792 N N . ARG A 1 98 ? 7.721 0.299 -25.066 1.00 86.31 98 ARG A N 1
ATOM 793 C CA . ARG A 1 98 ? 6.278 0.048 -25.036 1.00 86.31 98 ARG A CA 1
ATOM 794 C C . ARG A 1 98 ? 5.981 -1.335 -24.459 1.00 86.31 98 ARG A C 1
ATOM 796 O O . ARG A 1 98 ? 5.266 -1.429 -23.474 1.00 86.31 98 ARG A O 1
ATOM 803 N N . MET A 1 99 ? 6.647 -2.366 -24.976 1.00 85.50 99 MET A N 1
ATOM 804 C CA . MET A 1 99 ? 6.461 -3.746 -24.523 1.00 85.50 99 MET A CA 1
ATOM 805 C C . MET A 1 99 ? 6.898 -3.959 -23.065 1.00 85.50 99 MET A C 1
ATOM 807 O O . MET A 1 99 ? 6.244 -4.683 -22.326 1.00 85.50 99 MET A O 1
ATOM 811 N N . ALA A 1 100 ? 7.972 -3.296 -22.627 1.00 88.56 100 ALA A N 1
ATOM 812 C CA . ALA A 1 100 ? 8.419 -3.322 -21.235 1.00 88.56 100 ALA A CA 1
ATOM 813 C C . ALA A 1 100 ? 7.409 -2.665 -20.277 1.00 88.56 100 ALA A C 1
ATOM 815 O O . ALA A 1 100 ? 7.210 -3.155 -19.168 1.00 88.56 100 ALA A O 1
ATOM 816 N N . CYS A 1 101 ? 6.763 -1.574 -20.702 1.00 89.19 101 CYS A N 1
ATOM 817 C CA . CYS A 1 101 ? 5.695 -0.926 -19.939 1.00 89.19 101 CYS A CA 1
ATOM 818 C C . CYS A 1 101 ? 4.444 -1.812 -19.866 1.00 89.19 101 CYS A C 1
ATOM 820 O O . CYS A 1 101 ? 3.905 -2.001 -18.777 1.00 89.19 101 CYS A O 1
ATOM 822 N N . ASP A 1 102 ? 4.042 -2.403 -20.994 1.00 86.94 102 ASP A N 1
ATOM 823 C CA . ASP A 1 102 ? 2.870 -3.278 -21.078 1.00 86.94 102 ASP A CA 1
ATOM 824 C C . ASP A 1 102 ? 3.049 -4.525 -20.189 1.00 86.94 102 ASP A C 1
ATOM 826 O O . ASP A 1 102 ? 2.187 -4.814 -19.362 1.00 86.94 102 ASP A O 1
ATOM 830 N N . LYS A 1 103 ? 4.210 -5.199 -20.253 1.00 83.56 103 LYS A N 1
ATOM 831 C CA . LYS A 1 103 ? 4.522 -6.372 -19.408 1.00 83.56 103 LYS A CA 1
ATOM 832 C C . LYS A 1 103 ? 4.629 -6.046 -17.915 1.00 83.56 103 LYS A C 1
ATOM 834 O O . LYS A 1 103 ? 4.336 -6.894 -17.081 1.00 83.56 103 LYS A O 1
ATOM 839 N N . ALA A 1 104 ? 5.050 -4.831 -17.566 1.00 86.94 104 ALA A N 1
ATOM 840 C CA . ALA A 1 104 ? 5.114 -4.381 -16.176 1.00 86.94 104 ALA A CA 1
ATOM 841 C C . ALA A 1 104 ? 3.776 -3.818 -15.659 1.00 86.94 104 ALA A C 1
ATOM 843 O O . ALA A 1 104 ? 3.717 -3.356 -14.517 1.00 86.94 104 ALA A O 1
ATOM 844 N N . TYR A 1 105 ? 2.721 -3.805 -16.487 1.00 87.38 105 TYR A N 1
ATOM 845 C CA . TYR A 1 105 ? 1.444 -3.150 -16.187 1.00 87.38 105 TYR A CA 1
ATOM 846 C C . TYR A 1 105 ? 1.642 -1.691 -15.735 1.00 87.38 105 TYR A C 1
ATOM 848 O O . TYR A 1 105 ? 1.077 -1.214 -14.743 1.00 87.38 105 TYR A O 1
ATOM 856 N N . VAL A 1 106 ? 2.513 -0.980 -16.456 1.00 87.81 106 VAL A N 1
ATOM 857 C CA . VAL A 1 106 ? 2.866 0.422 -16.230 1.00 87.81 106 VAL A CA 1
ATOM 858 C C . VAL A 1 106 ? 2.425 1.241 -17.430 1.00 87.81 106 VAL A C 1
ATOM 860 O O . VAL A 1 106 ? 2.750 0.926 -18.569 1.00 87.81 106 VAL A O 1
ATOM 863 N N . SER A 1 107 ? 1.739 2.357 -17.188 1.00 88.00 107 SER A N 1
ATOM 864 C CA . SER A 1 107 ? 1.409 3.272 -18.279 1.00 88.00 107 SER A CA 1
ATOM 865 C C . SER A 1 107 ? 2.672 3.934 -18.845 1.00 88.00 107 SER A C 1
ATOM 867 O O . SER A 1 107 ? 3.589 4.322 -18.113 1.00 88.00 107 SER A O 1
ATOM 869 N N . THR A 1 108 ? 2.698 4.159 -20.157 1.00 85.69 108 THR A N 1
ATOM 870 C CA . THR A 1 108 ? 3.796 4.899 -20.804 1.00 85.69 108 THR A CA 1
ATOM 871 C C . THR A 1 108 ? 3.957 6.317 -20.242 1.00 85.69 108 THR A C 1
ATOM 873 O O . THR A 1 108 ? 5.068 6.852 -20.224 1.00 85.69 108 THR A O 1
ATOM 876 N N . LEU A 1 109 ? 2.877 6.918 -19.730 1.00 87.94 109 LEU A N 1
ATOM 877 C CA . LEU A 1 109 ? 2.913 8.200 -19.031 1.00 87.94 109 LEU A CA 1
ATOM 878 C C . LEU A 1 109 ? 3.697 8.099 -17.717 1.00 87.94 109 LEU A C 1
ATOM 880 O O . LEU A 1 109 ? 4.596 8.905 -17.491 1.00 87.94 109 LEU A O 1
ATOM 884 N N . SER A 1 110 ? 3.421 7.086 -16.892 1.00 86.25 110 SER A N 1
ATOM 885 C CA . SER A 1 110 ? 4.154 6.832 -15.644 1.00 86.25 110 SER A CA 1
ATOM 886 C C . SER A 1 110 ? 5.649 6.641 -15.906 1.00 86.25 110 SER A C 1
ATOM 888 O O . SER A 1 110 ? 6.471 7.260 -15.235 1.00 86.25 110 SER A O 1
ATOM 890 N N . PHE A 1 111 ? 6.005 5.876 -16.943 1.00 89.44 111 PHE A N 1
ATOM 891 C CA . PHE A 1 111 ? 7.395 5.698 -17.366 1.00 89.44 111 PHE A CA 1
ATOM 892 C C . PHE A 1 111 ? 8.068 7.020 -17.771 1.00 89.44 111 PHE A C 1
ATOM 894 O O . PHE A 1 111 ? 9.197 7.303 -17.363 1.00 89.44 111 PHE A O 1
ATOM 901 N N . ARG A 1 112 ? 7.377 7.865 -18.551 1.00 88.31 112 ARG A N 1
ATOM 902 C CA . ARG A 1 112 ? 7.877 9.198 -18.934 1.00 88.31 112 ARG A CA 1
ATOM 903 C C . ARG A 1 112 ? 8.068 10.100 -17.722 1.00 88.31 112 ARG A C 1
ATOM 905 O O . ARG A 1 112 ? 9.075 10.799 -17.658 1.00 88.31 112 ARG A O 1
ATOM 912 N N . THR A 1 113 ? 7.132 10.082 -16.778 1.00 88.19 113 THR A N 1
ATOM 913 C CA . THR A 1 113 ? 7.241 10.841 -15.531 1.00 88.19 113 THR A CA 1
ATOM 914 C C . THR A 1 113 ? 8.453 10.384 -14.733 1.00 88.19 113 THR A C 1
ATOM 916 O O . THR A 1 113 ? 9.250 11.230 -14.346 1.00 88.19 113 THR A O 1
ATOM 919 N N . TRP A 1 114 ? 8.672 9.074 -14.571 1.00 89.62 114 TRP A N 1
ATOM 920 C CA . TRP A 1 114 ? 9.866 8.554 -13.895 1.00 89.62 114 TRP A CA 1
ATOM 921 C C . TRP A 1 114 ? 11.154 9.038 -14.551 1.00 89.62 114 TRP A C 1
ATOM 923 O O . TRP A 1 114 ? 12.011 9.560 -13.858 1.00 89.62 114 TRP A O 1
ATOM 933 N N . LYS A 1 115 ? 11.259 8.998 -15.883 1.00 88.94 115 LYS A N 1
ATOM 934 C CA . LYS A 1 115 ? 12.429 9.546 -16.589 1.00 88.94 115 LYS A CA 1
ATOM 935 C C . LYS A 1 115 ? 12.659 11.050 -16.393 1.00 88.94 115 LYS A C 1
ATOM 937 O O . LYS A 1 115 ? 13.755 11.511 -16.692 1.00 88.94 115 LYS A O 1
ATOM 942 N N . LYS A 1 116 ? 11.637 11.819 -16.004 1.00 85.69 116 LYS A N 1
ATOM 943 C CA . LYS A 1 116 ? 11.752 13.264 -15.749 1.00 85.69 116 LYS A CA 1
ATOM 944 C C . LYS A 1 116 ? 12.141 13.578 -14.308 1.00 85.69 116 LYS A C 1
ATOM 946 O O . LYS A 1 116 ? 12.828 14.562 -14.087 1.00 85.69 116 LYS A O 1
ATOM 951 N N . VAL A 1 117 ? 11.641 12.795 -13.352 1.00 84.06 117 VAL A N 1
ATOM 952 C CA . VAL A 1 117 ? 11.778 13.088 -11.914 1.00 84.06 117 VAL A CA 1
ATOM 953 C C . VAL A 1 117 ? 12.853 12.251 -11.224 1.00 84.06 117 VAL A C 1
ATOM 955 O O . VAL A 1 117 ? 13.239 12.567 -10.107 1.00 84.06 117 VAL A O 1
ATOM 958 N N . ASP A 1 118 ? 13.310 11.175 -11.864 1.00 85.62 118 ASP A N 1
ATOM 959 C CA . ASP A 1 118 ? 14.293 10.235 -11.338 1.00 85.62 118 ASP A CA 1
ATOM 960 C C . ASP A 1 118 ? 15.463 10.111 -12.328 1.00 85.62 118 ASP A C 1
ATOM 962 O O . ASP A 1 118 ? 15.390 9.408 -13.345 1.00 85.62 118 ASP A O 1
ATOM 966 N N . GLU A 1 119 ? 16.533 10.856 -12.042 1.00 87.38 119 GLU A N 1
ATOM 967 C CA . GLU A 1 119 ? 17.746 10.884 -12.865 1.00 87.38 119 GLU A CA 1
ATOM 968 C C . GLU A 1 119 ? 18.498 9.543 -12.836 1.00 87.38 119 GLU A C 1
ATOM 970 O O 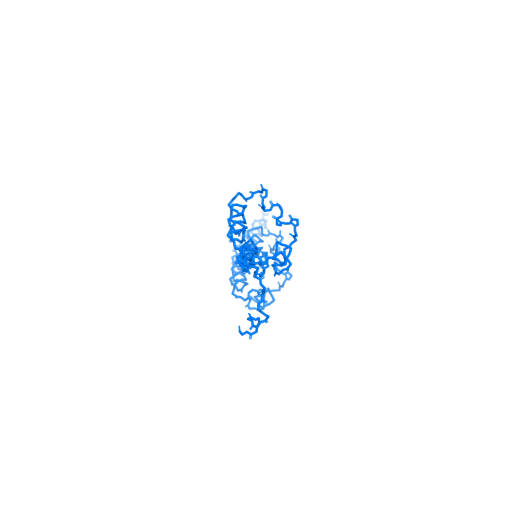. GLU A 1 119 ? 19.068 9.149 -13.854 1.00 87.38 119 GLU A O 1
ATOM 975 N N . GLU A 1 120 ? 18.441 8.788 -11.735 1.00 85.94 120 GLU A N 1
ATOM 976 C CA . GLU A 1 120 ? 19.053 7.457 -11.640 1.00 85.94 120 GLU A CA 1
ATOM 977 C C . GLU A 1 120 ? 18.362 6.476 -12.598 1.00 85.94 120 GLU A C 1
ATOM 979 O O . GLU A 1 120 ? 19.007 5.845 -13.441 1.00 85.94 120 GLU A O 1
ATOM 984 N N . PHE A 1 121 ? 17.028 6.433 -12.567 1.00 87.00 121 PHE A N 1
ATOM 985 C CA . PHE A 1 121 ? 16.232 5.619 -13.485 1.00 87.00 121 PHE A CA 1
ATOM 986 C C . PHE A 1 121 ? 16.469 5.999 -14.953 1.00 87.00 121 PHE A C 1
ATOM 988 O O . PHE A 1 121 ? 16.598 5.136 -15.826 1.00 87.00 121 PHE A O 1
ATOM 995 N N . LYS A 1 122 ? 16.548 7.299 -15.254 1.00 90.25 122 LYS A N 1
ATOM 996 C CA . LYS A 1 122 ? 16.843 7.805 -16.601 1.00 90.25 122 LYS A CA 1
ATOM 997 C C . LYS A 1 122 ? 18.226 7.365 -17.085 1.00 90.25 122 LYS A C 1
ATOM 999 O O . LYS A 1 122 ? 18.340 6.940 -18.239 1.00 90.25 122 LYS A O 1
ATOM 1004 N N . ASN A 1 123 ? 19.244 7.447 -16.229 1.00 90.12 123 ASN A N 1
ATOM 1005 C CA . ASN A 1 123 ? 20.607 7.027 -16.546 1.00 90.12 123 ASN A CA 1
ATOM 1006 C C . ASN A 1 123 ? 20.673 5.526 -16.832 1.00 90.12 123 ASN A C 1
ATOM 1008 O O . ASN A 1 123 ? 21.231 5.129 -17.856 1.00 90.12 123 ASN A O 1
ATOM 1012 N N . GLU A 1 124 ? 20.010 4.703 -16.020 1.00 88.31 124 GLU A N 1
ATOM 1013 C CA . GLU A 1 124 ? 19.974 3.255 -16.232 1.00 88.31 124 GLU A CA 1
ATOM 1014 C C . GLU A 1 124 ? 19.228 2.885 -17.529 1.00 88.31 124 GLU A C 1
ATOM 1016 O O . GLU A 1 124 ? 19.722 2.089 -18.328 1.00 88.31 124 GLU A O 1
ATOM 1021 N N . VAL A 1 125 ? 18.094 3.531 -17.832 1.00 88.25 125 VAL A N 1
ATOM 1022 C CA . VAL A 1 125 ? 17.393 3.347 -19.121 1.00 88.25 125 VAL A CA 1
ATOM 1023 C C . VAL A 1 125 ? 18.290 3.720 -20.307 1.00 88.25 125 VAL A C 1
ATOM 1025 O O . VAL A 1 125 ? 18.271 3.042 -21.338 1.00 88.25 125 VAL A O 1
ATOM 1028 N N . ASN A 1 126 ? 19.063 4.803 -20.200 1.00 87.69 126 ASN A N 1
ATOM 1029 C CA . ASN A 1 126 ? 19.969 5.231 -21.265 1.00 87.69 126 ASN A CA 1
ATOM 1030 C C . ASN A 1 126 ? 21.138 4.255 -21.441 1.00 87.69 126 ASN A C 1
ATOM 1032 O O . ASN A 1 126 ? 21.457 3.913 -22.579 1.00 87.69 126 ASN A O 1
ATOM 1036 N N . ARG A 1 127 ? 21.708 3.750 -20.342 1.00 87.00 127 ARG A N 1
ATOM 1037 C CA . ARG A 1 127 ? 22.762 2.728 -20.351 1.00 87.00 127 ARG A CA 1
ATOM 1038 C C . ARG A 1 127 ? 22.305 1.458 -21.063 1.00 87.00 127 ARG A C 1
ATOM 1040 O O . ARG A 1 127 ? 22.990 0.977 -21.960 1.00 87.00 127 ARG A O 1
ATOM 1047 N N . VAL A 1 128 ? 21.108 0.969 -20.733 1.00 84.88 128 VAL A N 1
ATOM 1048 C CA . VAL A 1 128 ? 20.510 -0.201 -21.392 1.00 84.88 128 VAL A CA 1
ATOM 1049 C C . VAL A 1 128 ? 20.276 0.065 -22.885 1.00 84.88 128 VAL A C 1
ATOM 1051 O O . VAL A 1 128 ? 20.571 -0.772 -23.731 1.00 84.88 128 VAL A O 1
ATOM 1054 N N . ARG A 1 129 ? 19.811 1.260 -23.273 1.00 78.94 129 ARG A N 1
ATOM 1055 C CA . ARG A 1 129 ? 19.673 1.596 -24.705 1.00 78.94 129 ARG A CA 1
ATOM 1056 C C . ARG A 1 129 ? 21.014 1.643 -25.433 1.00 78.94 129 ARG A C 1
ATOM 1058 O O . ARG A 1 129 ? 21.060 1.263 -26.599 1.00 78.94 129 ARG A O 1
ATOM 1065 N N . GLN A 1 130 ? 22.080 2.100 -24.781 1.00 77.31 130 GLN A N 1
ATOM 1066 C CA . GLN A 1 130 ? 23.422 2.129 -25.364 1.00 77.31 130 GLN A CA 1
ATOM 1067 C C . GLN A 1 130 ? 24.003 0.720 -25.534 1.00 77.31 130 GLN A C 1
ATOM 1069 O O . GLN A 1 130 ? 24.593 0.453 -26.578 1.00 77.31 130 GLN A O 1
ATOM 1074 N N . SER A 1 131 ? 23.764 -0.199 -24.589 1.00 71.94 131 SER A N 1
ATOM 1075 C CA . SER A 1 131 ? 24.201 -1.597 -24.722 1.00 71.94 131 SER A CA 1
ATOM 1076 C C . SER A 1 131 ? 23.511 -2.323 -25.880 1.00 71.94 131 SER A C 1
ATOM 1078 O O . SER A 1 131 ? 24.140 -3.118 -26.565 1.00 71.94 131 SER A O 1
ATOM 1080 N N . PHE A 1 132 ? 22.244 -2.013 -26.170 1.00 65.00 132 PHE A N 1
ATOM 1081 C CA . PHE A 1 132 ? 21.575 -2.524 -27.375 1.00 65.00 132 PHE A CA 1
ATOM 1082 C C . PHE A 1 132 ? 21.924 -1.738 -28.646 1.00 65.00 132 PHE A C 1
ATOM 1084 O O . PHE A 1 132 ? 21.884 -2.284 -29.747 1.00 65.00 132 PHE A O 1
ATOM 1091 N N . GLY A 1 133 ? 22.281 -0.459 -28.512 1.00 54.22 133 GLY A N 1
ATOM 1092 C CA . GLY A 1 133 ? 22.754 0.385 -29.608 1.00 54.22 133 GLY A CA 1
ATOM 1093 C C . GLY A 1 133 ? 24.084 -0.096 -30.190 1.00 54.22 133 GLY A C 1
ATOM 1094 O O . GLY A 1 133 ? 24.240 -0.081 -31.408 1.00 54.22 133 GLY A O 1
ATOM 1095 N N . SER A 1 134 ? 24.998 -0.599 -29.353 1.00 51.25 134 SER A N 1
ATOM 1096 C CA . SER A 1 134 ? 26.220 -1.276 -29.813 1.00 51.25 134 SER A CA 1
ATOM 1097 C C . SER A 1 134 ? 25.942 -2.670 -30.394 1.00 51.25 134 SER A C 1
ATOM 1099 O O . SER A 1 134 ? 26.651 -3.108 -31.298 1.00 51.25 134 SER A O 1
ATOM 1101 N N . MET A 1 135 ? 24.873 -3.336 -29.942 1.00 46.56 135 MET A N 1
ATOM 1102 C CA . MET A 1 135 ? 24.453 -4.667 -30.404 1.00 46.56 135 MET A CA 1
ATOM 1103 C C . MET A 1 135 ? 23.775 -4.655 -31.788 1.00 46.56 135 MET A C 1
ATOM 1105 O O . MET A 1 135 ? 23.742 -5.675 -32.471 1.00 46.56 135 MET A O 1
ATOM 1109 N N . LYS A 1 136 ? 23.293 -3.500 -32.274 1.00 47.88 136 LYS A N 1
ATOM 1110 C CA . LYS A 1 136 ? 22.591 -3.352 -33.568 1.00 47.88 136 LYS A CA 1
ATOM 1111 C C . LYS A 1 136 ? 23.437 -3.565 -34.842 1.00 47.88 136 LYS A C 1
ATOM 1113 O O . LYS A 1 136 ? 22.949 -3.270 -35.929 1.00 47.88 136 LYS A O 1
ATOM 1118 N N . ARG A 1 137 ? 24.649 -4.133 -34.755 1.00 45.53 137 ARG A N 1
ATOM 1119 C CA . ARG A 1 137 ? 25.293 -4.787 -35.918 1.00 45.53 137 ARG A CA 1
ATOM 1120 C C . ARG A 1 137 ? 24.904 -6.262 -36.091 1.00 45.53 137 ARG A C 1
ATOM 1122 O O . ARG A 1 137 ? 25.213 -6.833 -37.127 1.00 45.53 137 ARG A O 1
ATOM 1129 N N . GLY A 1 138 ? 24.188 -6.861 -35.139 1.00 49.12 138 GLY A N 1
ATOM 1130 C CA . GLY A 1 138 ? 23.597 -8.194 -35.269 1.00 49.12 138 GLY A CA 1
ATOM 1131 C C . GLY A 1 138 ? 22.190 -8.185 -34.685 1.00 49.12 138 GLY A C 1
ATOM 1132 O O . GLY A 1 138 ? 22.022 -8.162 -33.471 1.00 49.12 138 GLY A O 1
ATOM 1133 N N . GLY A 1 139 ? 21.170 -8.123 -35.542 1.00 41.38 139 GLY A N 1
ATOM 1134 C CA . GLY A 1 139 ? 19.771 -8.049 -35.120 1.00 41.38 139 GLY A CA 1
ATOM 1135 C C . GLY A 1 139 ? 19.375 -9.229 -34.230 1.00 41.38 139 GLY A C 1
ATOM 1136 O O . GLY A 1 139 ? 19.358 -10.370 -34.682 1.00 41.38 139 GLY A O 1
ATOM 1137 N N . TYR A 1 140 ? 19.025 -8.950 -32.975 1.00 51.16 140 TYR A N 1
ATOM 1138 C CA . TYR A 1 140 ? 18.417 -9.935 -32.089 1.00 51.16 140 TYR A CA 1
ATOM 1139 C C . TYR A 1 140 ? 16.974 -10.203 -32.544 1.00 51.16 140 TYR A C 1
ATOM 1141 O O . TYR A 1 140 ? 16.111 -9.328 -32.438 1.00 51.16 140 TYR A O 1
ATOM 1149 N N . LYS A 1 141 ? 16.727 -11.407 -33.070 1.00 52.72 141 LYS A N 1
ATOM 1150 C CA . LYS A 1 141 ? 15.396 -12.022 -33.110 1.00 52.72 141 LYS A CA 1
ATOM 1151 C C . LYS A 1 141 ? 15.213 -12.779 -31.789 1.00 52.72 141 LYS A C 1
ATOM 1153 O O . LYS A 1 141 ? 16.056 -13.630 -31.501 1.00 52.72 141 LYS A O 1
ATOM 1158 N N . PRO A 1 142 ? 14.170 -12.494 -30.993 1.00 50.50 142 PRO A N 1
ATOM 1159 C CA . PRO A 1 142 ? 13.815 -13.349 -29.867 1.00 50.50 142 PRO A CA 1
ATOM 1160 C C . PRO A 1 142 ? 13.611 -14.781 -30.380 1.00 50.50 142 PRO A C 1
ATOM 1162 O O . PRO A 1 142 ? 12.969 -14.964 -31.412 1.00 50.50 142 PRO A O 1
ATOM 1165 N N . LYS A 1 143 ? 14.199 -15.774 -29.707 1.00 52.16 143 LYS A N 1
ATOM 1166 C CA . LYS A 1 143 ? 13.783 -17.170 -29.873 1.00 52.16 143 LYS A CA 1
ATOM 1167 C C . LYS A 1 143 ? 12.538 -17.351 -29.015 1.00 52.16 143 LYS A C 1
ATOM 1169 O O . LYS A 1 143 ? 12.557 -16.995 -27.839 1.00 52.16 143 LYS A O 1
ATOM 1174 N N . ASP A 1 144 ? 11.474 -17.858 -29.617 1.00 54.69 144 ASP A N 1
ATOM 1175 C CA . ASP A 1 144 ? 10.162 -17.997 -28.983 1.00 54.69 144 ASP A CA 1
ATOM 1176 C C . ASP A 1 144 ? 10.112 -19.120 -27.918 1.00 54.69 144 ASP A C 1
ATOM 1178 O O . ASP A 1 144 ? 9.088 -19.293 -27.267 1.00 54.69 144 ASP A O 1
ATOM 1182 N N . ASP A 1 145 ? 11.227 -19.816 -27.661 1.00 52.28 145 ASP A N 1
ATOM 1183 C CA . ASP A 1 145 ? 11.260 -21.068 -26.886 1.00 52.28 145 ASP A CA 1
ATOM 1184 C C . ASP A 1 145 ? 11.689 -20.946 -25.403 1.00 52.28 145 ASP A C 1
ATOM 1186 O O . ASP A 1 145 ? 11.782 -21.957 -24.718 1.00 52.28 145 ASP A O 1
ATOM 1190 N N . GLU A 1 146 ? 11.944 -19.749 -24.859 1.00 48.06 146 GLU A N 1
ATOM 1191 C CA . GLU A 1 146 ? 12.308 -19.568 -23.429 1.00 48.06 146 GLU A CA 1
ATOM 1192 C C . GLU A 1 146 ? 11.184 -18.922 -22.597 1.00 48.06 146 GLU A C 1
ATOM 1194 O O . GLU A 1 146 ? 11.433 -18.123 -21.693 1.00 48.06 146 GLU A O 1
ATOM 1199 N N . TRP A 1 147 ? 9.922 -19.220 -22.918 1.00 57.22 147 TRP A N 1
ATOM 1200 C CA . TRP A 1 147 ? 8.772 -18.595 -22.248 1.00 57.22 147 TRP A CA 1
ATOM 1201 C C . TRP A 1 147 ? 7.845 -19.559 -21.497 1.00 57.22 147 TRP A C 1
ATOM 1203 O O . TRP A 1 147 ? 6.875 -19.078 -20.922 1.00 57.22 147 TRP A O 1
ATOM 1213 N N . ASP A 1 148 ? 8.165 -20.857 -21.430 1.00 44.44 148 ASP A N 1
ATOM 1214 C CA . ASP A 1 148 ? 7.460 -21.845 -20.594 1.00 44.44 148 ASP A CA 1
ATOM 1215 C C . ASP A 1 148 ? 8.446 -22.846 -19.960 1.00 44.44 148 ASP A C 1
ATOM 1217 O O . ASP A 1 148 ? 8.649 -23.957 -20.453 1.00 44.44 148 ASP A O 1
ATOM 1221 N N . SER A 1 149 ? 9.091 -22.455 -18.858 1.00 38.53 149 SER A N 1
ATOM 1222 C CA . SER A 1 149 ? 9.661 -23.363 -17.843 1.00 38.53 149 SER A CA 1
ATOM 1223 C C . SER A 1 149 ? 9.821 -22.646 -16.508 1.00 38.53 149 SER A C 1
ATOM 1225 O O . SER A 1 149 ? 10.309 -21.493 -16.513 1.00 38.53 149 SER A O 1
#

Organism: NCBI:txid313628

Secondary structure (DSSP, 8-state):
---SSSHHHHHHHHHHHHHHHHHHHHHHHHHHHHHH--HHHHHHHHT--HHHHHHHHHH-HHHHHHHHHHHSS-HHHHS---HHHHHHHHHHTT--HHHHHHHTT--HHHHHHHHHH-HHHHHHHHHHHHHHHHHTTS--PPPTTSS--